Protein AF-A0A3D2MZD8-F1 (afdb_monomer)

Structure (mmCIF, N/CA/C/O backbone):
data_AF-A0A3D2MZD8-F1
#
_entry.id   AF-A0A3D2MZD8-F1
#
loop_
_atom_site.group_PDB
_atom_site.id
_atom_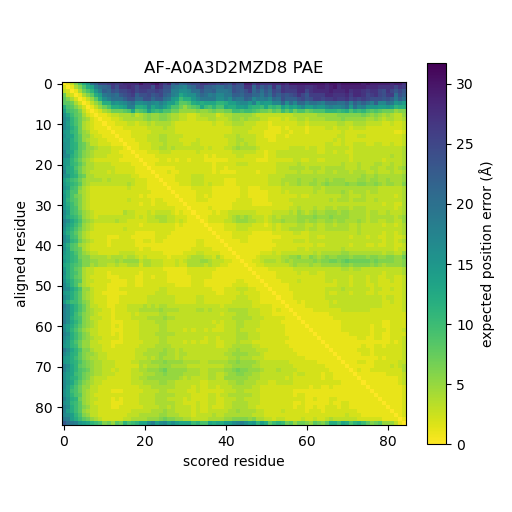site.type_symbol
_atom_site.label_atom_id
_atom_site.label_alt_id
_atom_site.label_comp_id
_atom_site.label_asym_id
_atom_site.label_entity_id
_atom_site.label_seq_id
_atom_site.pdbx_PDB_ins_code
_atom_site.Cartn_x
_atom_site.Cartn_y
_atom_site.Cartn_z
_atom_site.occupancy
_atom_site.B_iso_or_equiv
_atom_site.auth_seq_id
_atom_site.auth_comp_id
_atom_site.auth_asym_id
_atom_site.auth_atom_id
_atom_site.pdbx_PDB_model_num
ATOM 1 N N . GLU A 1 1 ? -9.770 -14.640 31.731 1.00 38.53 1 GLU A N 1
ATOM 2 C CA . GLU A 1 1 ? -8.641 -15.422 31.187 1.00 38.53 1 GLU A CA 1
ATOM 3 C C . GLU A 1 1 ? -7.881 -14.551 30.193 1.00 38.53 1 GLU A C 1
ATOM 5 O O . GLU A 1 1 ? -8.462 -14.126 29.202 1.00 38.53 1 GLU A O 1
ATOM 10 N N . HIS A 1 2 ? -6.632 -14.187 30.491 1.00 41.97 2 HIS A N 1
ATOM 11 C CA . HIS A 1 2 ? -5.805 -13.377 29.593 1.00 41.97 2 HIS A CA 1
ATOM 12 C C . HIS A 1 2 ? -5.200 -14.289 28.518 1.00 41.97 2 HIS A C 1
ATOM 14 O O . HIS A 1 2 ? -4.148 -14.884 28.731 1.00 41.97 2 HIS A O 1
ATOM 20 N N . LYS A 1 3 ? -5.873 -14.437 27.371 1.00 48.66 3 LYS A N 1
ATOM 21 C CA . LYS A 1 3 ? -5.223 -15.004 26.182 1.00 48.66 3 LYS A CA 1
ATOM 22 C C . LYS A 1 3 ? -4.246 -13.963 25.648 1.00 48.66 3 LYS A C 1
ATOM 24 O O . LYS A 1 3 ? -4.671 -12.947 25.104 1.00 48.66 3 LYS A O 1
ATOM 29 N N . THR A 1 4 ? -2.951 -14.214 25.803 1.00 48.47 4 THR A N 1
ATOM 30 C CA . THR A 1 4 ? -1.917 -13.538 25.018 1.00 48.47 4 THR A CA 1
ATOM 31 C C . THR A 1 4 ? -2.230 -13.808 23.548 1.00 48.47 4 THR A C 1
ATOM 33 O O . THR A 1 4 ? -2.199 -14.956 23.107 1.00 48.47 4 THR A O 1
ATOM 36 N N . LEU A 1 5 ? -2.644 -12.778 22.812 1.00 57.38 5 LEU A N 1
ATOM 37 C CA . LEU A 1 5 ? -2.912 -12.891 21.384 1.00 57.38 5 LEU A CA 1
ATOM 38 C C . LEU A 1 5 ? -1.564 -13.053 20.680 1.00 57.38 5 LEU A C 1
ATOM 40 O O . LEU A 1 5 ? -0.759 -12.126 20.672 1.00 57.38 5 LEU A O 1
ATOM 44 N N . GLU A 1 6 ? -1.299 -14.234 20.123 1.00 73.38 6 GLU A N 1
ATOM 45 C CA . GLU A 1 6 ? -0.150 -14.415 19.237 1.00 73.38 6 GLU A CA 1
ATOM 46 C C . GLU A 1 6 ? -0.269 -13.449 18.057 1.00 73.38 6 GLU A C 1
ATOM 48 O O . GLU A 1 6 ? -1.278 -13.432 17.345 1.00 73.38 6 GLU A O 1
ATOM 53 N N . HIS A 1 7 ? 0.772 -12.646 17.839 1.00 75.06 7 HIS A N 1
ATOM 54 C CA . HIS A 1 7 ? 0.872 -11.821 16.647 1.00 75.06 7 HIS A CA 1
ATOM 55 C C . HIS A 1 7 ? 1.129 -12.735 15.450 1.00 75.06 7 HIS A C 1
ATOM 57 O O . HIS A 1 7 ? 2.185 -13.357 15.342 1.00 75.06 7 HIS A O 1
ATOM 63 N N . LYS A 1 8 ? 0.144 -12.827 14.557 1.00 85.81 8 LYS A N 1
ATOM 64 C CA . LYS A 1 8 ? 0.277 -13.548 13.293 1.00 85.81 8 LYS A CA 1
ATOM 65 C C . LYS A 1 8 ? 0.705 -12.585 12.198 1.00 85.81 8 LYS A C 1
ATOM 67 O O . LYS A 1 8 ? 0.167 -11.486 12.090 1.00 85.81 8 LYS A O 1
ATOM 72 N N . THR A 1 9 ? 1.642 -13.024 11.367 1.00 90.44 9 THR A N 1
ATOM 73 C CA . THR A 1 9 ? 2.071 -12.271 10.189 1.00 90.44 9 THR A CA 1
ATOM 74 C C . THR A 1 9 ? 1.149 -12.572 9.015 1.00 90.44 9 THR A C 1
ATOM 76 O O . THR A 1 9 ? 0.816 -13.727 8.752 1.00 90.44 9 THR A O 1
ATOM 79 N N . LEU A 1 10 ? 0.768 -11.521 8.295 1.00 90.69 10 LEU A N 1
ATOM 80 C CA . LEU A 1 10 ? 0.001 -11.584 7.056 1.00 90.69 10 LEU A CA 1
ATOM 81 C C . LEU A 1 10 ? 0.858 -10.993 5.934 1.00 90.69 10 LEU A C 1
ATOM 83 O O . LEU A 1 10 ? 1.577 -10.019 6.156 1.00 90.69 10 LEU A O 1
ATOM 87 N N . LYS A 1 11 ? 0.769 -11.570 4.735 1.00 92.50 11 LYS A N 1
ATOM 88 C CA . LYS A 1 11 ? 1.336 -10.991 3.514 1.00 92.50 11 LYS A CA 1
ATOM 89 C C . LYS A 1 11 ? 0.183 -10.487 2.653 1.00 92.50 11 LYS A C 1
ATOM 91 O O . LYS A 1 11 ? -0.641 -11.288 2.225 1.00 92.50 11 LYS A O 1
ATOM 96 N N . LEU A 1 12 ? 0.119 -9.176 2.443 1.00 94.62 12 LEU A N 1
ATOM 97 C CA . LEU A 1 12 ? -0.859 -8.521 1.578 1.00 94.62 12 LEU A CA 1
ATOM 98 C C . LEU A 1 12 ? -0.114 -7.609 0.611 1.00 94.62 12 LEU A C 1
ATOM 100 O O . LEU A 1 12 ? 0.829 -6.926 1.008 1.00 94.62 12 LEU A O 1
ATOM 104 N N . VAL A 1 13 ? -0.560 -7.583 -0.640 1.00 95.94 13 VAL A N 1
ATOM 105 C CA . VAL A 1 13 ? -0.047 -6.645 -1.639 1.00 95.94 13 VAL A CA 1
ATOM 106 C C . VAL A 1 13 ? -0.543 -5.242 -1.295 1.00 95.94 13 VAL A C 1
ATOM 108 O O . VAL A 1 13 ? -1.707 -5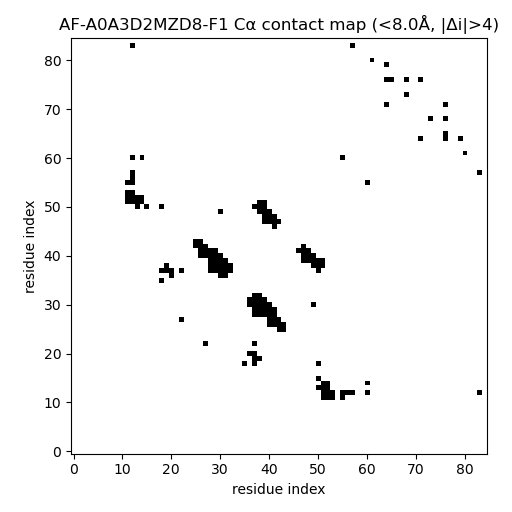.071 -0.951 1.00 95.94 13 VAL A O 1
ATOM 111 N N . ALA A 1 14 ? 0.309 -4.226 -1.402 1.00 95.00 14 ALA A N 1
ATOM 112 C CA . ALA A 1 14 ? -0.066 -2.833 -1.167 1.00 95.00 14 ALA A CA 1
ATOM 113 C C . ALA A 1 14 ? 0.278 -1.974 -2.390 1.00 95.00 14 ALA A C 1
ATOM 115 O O . ALA A 1 14 ? 1.352 -2.113 -2.973 1.00 95.00 14 ALA A O 1
ATOM 116 N N . SER A 1 15 ? -0.631 -1.081 -2.789 1.00 94.88 15 SER A N 1
ATOM 117 C CA . SER A 1 15 ? -0.407 -0.124 -3.879 1.00 94.88 15 SER A CA 1
ATOM 118 C C . SER A 1 15 ? -1.081 1.211 -3.557 1.00 94.88 15 SER A C 1
ATOM 120 O O . SER A 1 15 ? -2.076 1.602 -4.168 1.00 94.88 15 SER A O 1
ATOM 122 N N . HIS A 1 16 ? -0.538 1.910 -2.563 1.00 93.88 16 HIS A N 1
ATOM 123 C CA . HIS A 1 16 ? -1.024 3.212 -2.115 1.00 93.88 16 HIS A CA 1
ATOM 124 C C . HIS A 1 16 ? 0.142 4.194 -1.940 1.00 93.88 16 HIS A C 1
ATOM 126 O O . HIS A 1 16 ? 1.285 3.789 -1.739 1.00 93.88 16 HIS A O 1
ATOM 132 N N . GLN A 1 17 ? -0.161 5.487 -2.043 1.00 92.69 17 GLN A N 1
ATOM 133 C CA . GLN A 1 17 ? 0.781 6.572 -1.755 1.00 92.69 17 GLN A CA 1
ATOM 134 C C . GLN A 1 17 ? 0.454 7.218 -0.408 1.00 92.69 17 GLN A C 1
ATOM 136 O O . GLN A 1 17 ? 1.345 7.439 0.406 1.00 92.69 17 GLN A O 1
ATOM 141 N N . ASP A 1 18 ? -0.832 7.453 -0.163 1.00 95.00 18 ASP A N 1
ATOM 142 C CA . ASP A 1 18 ? -1.307 8.040 1.081 1.00 95.00 18 ASP A CA 1
ATOM 143 C C . ASP A 1 18 ? -1.536 6.961 2.140 1.00 95.00 18 ASP A C 1
ATOM 145 O O . ASP A 1 18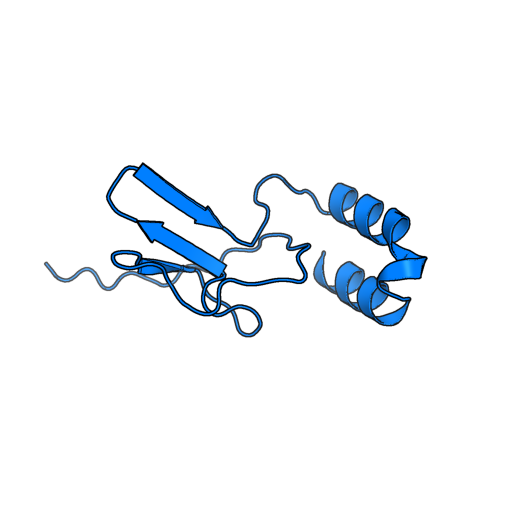 ? -1.815 5.795 1.832 1.00 95.00 18 ASP A O 1
ATOM 149 N N . GLN A 1 19 ? -1.431 7.355 3.406 1.00 96.75 19 GLN A N 1
ATOM 150 C CA . GLN A 1 19 ? -1.685 6.485 4.545 1.00 96.75 19 GLN A CA 1
ATOM 151 C C . GLN A 1 19 ? -2.473 7.199 5.638 1.00 96.75 19 GLN A C 1
ATOM 153 O 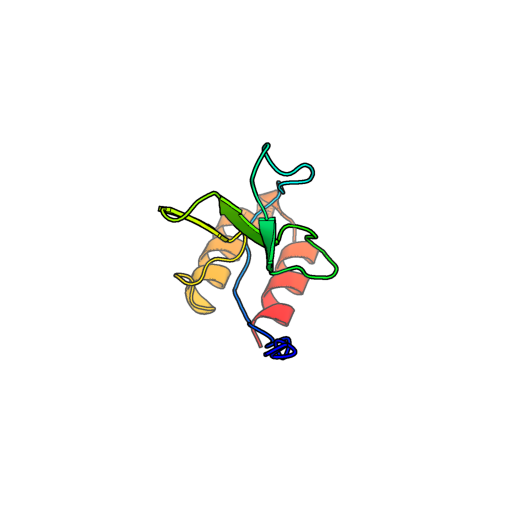O . GLN A 1 19 ? -2.442 8.422 5.762 1.00 96.75 19 GLN A O 1
ATOM 158 N N . VAL A 1 20 ? -3.161 6.413 6.464 1.00 96.56 20 VAL A N 1
ATOM 159 C CA . VAL A 1 20 ? -3.800 6.924 7.676 1.00 96.56 20 VAL A CA 1
ATOM 160 C C . VAL A 1 20 ? -2.728 7.126 8.742 1.00 96.56 20 VAL A C 1
ATOM 162 O O . VAL A 1 20 ? -2.233 6.163 9.321 1.00 96.56 20 VAL A O 1
ATOM 165 N N . GLU A 1 21 ? -2.371 8.376 9.015 1.00 96.06 21 GLU A N 1
ATOM 166 C CA . GLU A 1 21 ? -1.394 8.707 10.065 1.00 96.06 21 GLU A CA 1
ATOM 167 C C . GLU A 1 21 ? -2.053 8.907 11.432 1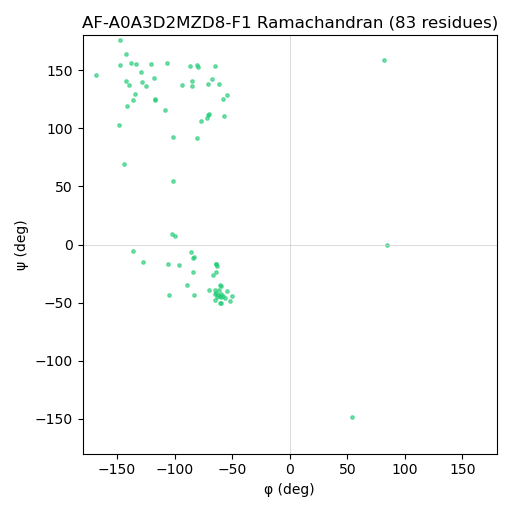.00 96.06 21 GLU A C 1
ATOM 169 O O . GLU A 1 21 ? -1.504 8.513 12.456 1.00 96.06 21 GLU A O 1
ATOM 174 N N . ALA A 1 22 ? -3.269 9.456 11.451 1.00 97.00 22 ALA A N 1
ATOM 175 C CA . ALA A 1 22 ? -4.057 9.644 12.660 1.00 97.00 22 ALA A CA 1
ATOM 176 C C . ALA A 1 22 ? -5.343 8.822 12.582 1.00 97.00 22 ALA A C 1
ATOM 178 O O . ALA A 1 22 ? -6.139 8.974 11.653 1.00 97.00 22 ALA A O 1
ATOM 179 N N . LEU A 1 23 ? -5.561 7.961 13.576 1.00 97.81 23 LEU A N 1
ATOM 180 C CA . LEU A 1 23 ? -6.794 7.192 13.666 1.00 97.81 23 LEU A CA 1
ATOM 181 C C . LEU A 1 23 ? -7.990 8.105 13.966 1.00 97.81 23 LEU A C 1
ATOM 183 O O . LEU A 1 23 ? -7.877 9.023 14.787 1.00 97.81 23 LEU A O 1
ATOM 187 N N . PRO A 1 24 ? -9.164 7.829 13.375 1.00 95.94 24 PRO A N 1
ATOM 188 C CA . PRO A 1 24 ? -10.384 8.499 13.787 1.00 95.94 24 PRO A CA 1
ATOM 189 C C . PRO A 1 24 ? -10.748 8.120 15.238 1.00 95.94 24 PRO A C 1
ATOM 191 O O . PRO A 1 24 ? -10.393 7.032 15.707 1.00 95.94 24 PRO A O 1
ATOM 194 N N . PRO A 1 25 ? -11.479 8.983 15.968 1.00 97.06 25 PRO A N 1
ATOM 195 C CA . PRO A 1 25 ? -11.898 8.687 17.334 1.00 97.06 25 PRO A CA 1
ATOM 196 C C . PRO A 1 25 ? -12.659 7.358 17.431 1.00 97.06 25 PRO A C 1
ATOM 198 O O . PRO A 1 25 ? -13.619 7.129 16.700 1.00 97.06 25 PRO A O 1
ATOM 201 N N . GLY A 1 26 ? -12.243 6.489 18.355 1.00 96.12 26 GLY A N 1
ATOM 202 C CA . GLY A 1 26 ? -12.871 5.181 18.572 1.00 96.12 26 GLY A CA 1
ATOM 203 C C . GLY A 1 26 ? -12.381 4.060 17.647 1.00 96.12 26 GLY A C 1
ATOM 204 O O . GLY A 1 26 ? -12.838 2.925 17.799 1.00 96.12 26 GLY A O 1
ATOM 205 N N . ALA A 1 27 ? -11.447 4.333 16.731 1.00 98.06 27 ALA A N 1
ATOM 206 C CA . ALA A 1 27 ? -10.767 3.287 15.977 1.00 98.06 27 ALA A CA 1
ATOM 207 C C . ALA A 1 27 ? -9.623 2.641 16.772 1.00 98.06 27 ALA A C 1
ATOM 209 O O . ALA A 1 27 ? -9.016 3.247 17.657 1.00 98.06 27 ALA A O 1
ATOM 210 N N . ARG A 1 28 ? -9.317 1.390 16.424 1.00 97.25 28 ARG A N 1
ATOM 211 C CA . ARG A 1 28 ? -8.228 0.605 17.009 1.00 97.25 28 ARG A CA 1
ATOM 212 C C . ARG A 1 28 ? -7.455 -0.122 15.918 1.00 97.25 28 ARG A C 1
ATOM 214 O O . ARG A 1 28 ? -8.040 -0.920 15.185 1.00 97.25 28 ARG A O 1
ATOM 221 N N . THR A 1 29 ? -6.146 0.098 15.866 1.00 96.94 29 THR A N 1
ATOM 222 C CA . THR A 1 29 ? -5.240 -0.619 14.961 1.00 96.94 29 THR A CA 1
ATOM 223 C C . THR A 1 29 ? -5.251 -2.118 15.245 1.00 96.94 29 THR A C 1
ATOM 225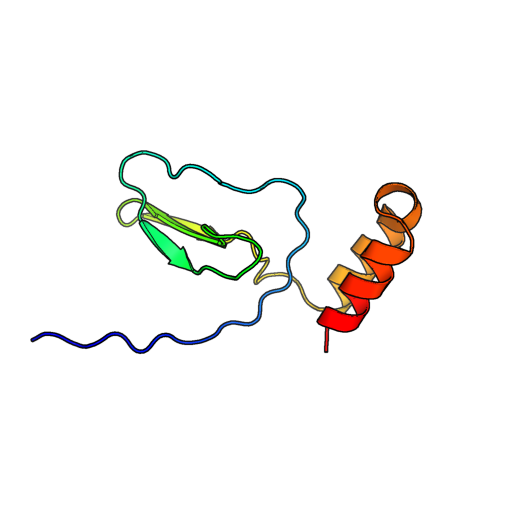 O O . THR A 1 29 ? -5.270 -2.560 16.398 1.00 96.94 29 THR A O 1
ATOM 228 N N . ILE A 1 30 ? -5.264 -2.903 14.172 1.00 95.69 30 ILE A N 1
ATOM 229 C CA . ILE A 1 30 ? -5.220 -4.372 14.192 1.00 95.69 30 ILE A CA 1
ATOM 230 C C . ILE A 1 30 ? -4.109 -4.944 13.307 1.00 95.69 30 ILE A C 1
ATOM 232 O O . ILE A 1 30 ? -3.773 -6.116 13.453 1.00 95.69 30 ILE A O 1
ATOM 236 N N . ALA A 1 31 ? -3.539 -4.136 12.411 1.00 95.56 31 ALA A N 1
ATOM 237 C CA . ALA A 1 31 ? -2.414 -4.506 11.566 1.00 95.56 31 ALA A CA 1
ATOM 238 C C . ALA A 1 31 ? -1.465 -3.313 11.416 1.00 95.56 31 ALA A C 1
ATOM 240 O O . ALA A 1 31 ? -1.907 -2.174 11.280 1.00 95.56 31 ALA A O 1
ATOM 241 N N . THR A 1 32 ? -0.164 -3.593 11.431 1.00 95.25 32 THR A N 1
ATOM 242 C CA . THR A 1 32 ? 0.908 -2.600 11.335 1.00 95.25 32 THR A CA 1
ATOM 243 C C . THR A 1 32 ? 2.108 -3.204 10.611 1.00 95.25 32 THR A C 1
ATOM 245 O O . THR A 1 32 ? 2.287 -4.426 10.623 1.00 95.25 32 THR A O 1
ATOM 248 N N . ASN A 1 33 ? 2.931 -2.373 9.980 1.00 92.19 33 ASN A N 1
ATOM 249 C CA . ASN A 1 33 ? 4.255 -2.759 9.501 1.00 92.19 33 ASN A CA 1
ATOM 250 C C . ASN A 1 33 ? 5.223 -1.562 9.578 1.00 92.19 33 ASN A C 1
ATOM 252 O O . ASN A 1 33 ? 4.827 -0.453 9.924 1.00 92.19 33 ASN A O 1
ATOM 256 N N . ALA A 1 34 ? 6.499 -1.780 9.248 1.00 90.88 34 ALA A N 1
ATOM 257 C CA . ALA A 1 34 ? 7.536 -0.748 9.351 1.00 90.88 34 ALA A CA 1
ATOM 258 C C . ALA A 1 34 ? 7.322 0.471 8.428 1.00 90.88 34 ALA A C 1
ATOM 260 O O . ALA A 1 34 ? 7.922 1.517 8.660 1.00 90.88 34 ALA A O 1
ATOM 261 N N . HIS A 1 35 ? 6.497 0.339 7.387 1.00 90.31 35 HIS A N 1
ATOM 262 C CA . HIS A 1 35 ? 6.225 1.384 6.398 1.00 90.31 35 HIS A CA 1
ATOM 263 C C . HIS A 1 35 ? 4.848 2.039 6.566 1.00 90.31 35 HIS A C 1
ATOM 265 O O . HIS A 1 35 ? 4.627 3.106 6.008 1.00 90.31 35 HIS A O 1
ATOM 271 N N . CYS A 1 36 ? 3.932 1.415 7.311 1.00 94.81 36 CYS A N 1
ATOM 272 C CA . CYS A 1 36 ? 2.571 1.884 7.534 1.00 94.81 36 CYS A CA 1
ATOM 273 C C . CYS A 1 36 ? 2.097 1.456 8.929 1.00 94.81 36 CYS A C 1
ATOM 275 O O . CYS A 1 36 ? 1.743 0.294 9.163 1.00 94.81 36 CYS A O 1
ATOM 277 N N . GLU A 1 37 ? 2.090 2.408 9.866 1.00 95.00 37 GLU A N 1
ATOM 278 C CA . GLU A 1 37 ? 1.735 2.148 11.264 1.00 95.00 37 GLU A CA 1
ATOM 279 C C . GLU A 1 37 ? 0.284 1.661 11.399 1.00 95.00 37 GLU A C 1
ATOM 281 O O . GLU A 1 37 ? 0.028 0.670 12.083 1.00 95.00 37 GLU A O 1
ATOM 286 N N . ASN A 1 38 ? -0.648 2.297 10.683 1.00 97.00 38 ASN A N 1
ATOM 287 C CA . ASN A 1 38 ? -2.069 1.948 10.668 1.00 97.00 38 ASN A CA 1
ATOM 288 C C . ASN A 1 38 ? -2.439 1.149 9.406 1.00 97.00 38 ASN A C 1
ATOM 290 O O . ASN A 1 38 ? -3.348 1.524 8.665 1.00 97.00 38 ASN A O 1
ATOM 294 N N . ALA A 1 39 ? -1.741 0.036 9.155 1.00 97.00 39 ALA A N 1
ATOM 295 C CA . ALA A 1 39 ? -1.980 -0.818 7.985 1.00 97.00 39 ALA A CA 1
ATOM 296 C C . ALA A 1 39 ? -3.373 -1.485 7.977 1.00 97.00 39 ALA A C 1
ATOM 298 O O . ALA A 1 39 ? -3.830 -1.958 6.936 1.00 97.00 39 ALA A O 1
ATOM 299 N N . GLY A 1 40 ? -4.062 -1.514 9.118 1.00 97.06 40 GLY A N 1
ATOM 300 C CA . GLY A 1 40 ? -5.480 -1.843 9.220 1.00 97.06 40 GLY A CA 1
ATOM 301 C C . GLY A 1 40 ? -6.030 -1.522 10.604 1.00 97.06 40 GLY A C 1
ATOM 302 O O . GLY A 1 40 ? -5.325 -1.666 11.609 1.00 97.06 40 GLY A O 1
ATOM 303 N N . PHE A 1 41 ? -7.289 -1.100 10.677 1.00 97.81 41 PHE A N 1
ATOM 304 C CA . PHE A 1 41 ? -7.968 -0.789 11.934 1.00 97.81 41 PHE A CA 1
ATOM 305 C C . PHE A 1 41 ? -9.435 -1.225 11.905 1.00 97.81 41 PHE A C 1
ATOM 307 O O . PHE A 1 41 ? -10.020 -1.500 10.858 1.00 97.81 41 PHE A O 1
ATOM 314 N N . VAL A 1 42 ? -10.039 -1.289 13.085 1.00 98.31 42 VAL A N 1
ATOM 315 C CA . VAL A 1 42 ? -11.481 -1.497 13.251 1.00 98.31 42 VAL A CA 1
ATOM 316 C C . VAL A 1 42 ? -12.102 -0.333 14.000 1.00 98.31 42 VAL A C 1
ATOM 318 O O . VAL A 1 42 ? -11.415 0.337 14.772 1.00 98.31 42 VAL A O 1
ATOM 321 N N . MET A 1 43 ? -13.397 -0.105 13.799 1.00 97.88 43 MET A N 1
ATOM 322 C CA . MET A 1 43 ? -14.168 0.884 14.551 1.00 97.88 43 MET A CA 1
ATOM 323 C C . MET A 1 43 ? -15.566 0.336 14.844 1.00 97.88 43 MET A C 1
ATOM 325 O O . MET A 1 43 ? -16.329 0.006 13.934 1.00 97.88 43 MET A O 1
ATOM 329 N N . GLY A 1 44 ? -15.883 0.207 16.134 1.00 95.38 44 GLY A N 1
ATOM 330 C CA . GLY A 1 44 ? -17.045 -0.563 16.580 1.00 95.38 44 GLY A CA 1
ATOM 331 C C . GLY A 1 44 ? -17.028 -1.997 16.035 1.00 95.38 44 GLY A C 1
ATOM 332 O O . GLY A 1 44 ? -15.964 -2.564 15.788 1.00 95.38 44 GLY A O 1
ATOM 333 N N . ASP A 1 45 ? -18.219 -2.551 15.805 1.00 96.38 45 ASP A N 1
ATOM 334 C CA . ASP A 1 45 ? -18.396 -3.948 15.375 1.00 96.38 45 ASP A CA 1
ATOM 335 C C . ASP A 1 45 ? -18.695 -4.105 13.873 1.00 96.38 45 ASP A C 1
ATOM 337 O O . ASP A 1 45 ? -19.063 -5.186 13.420 1.00 96.38 45 ASP A O 1
ATOM 341 N N . HIS A 1 46 ? -18.590 -3.025 13.091 1.00 96.69 46 HIS A N 1
ATOM 342 C CA . HIS A 1 46 ? -19.067 -2.997 11.700 1.00 96.69 46 HIS A CA 1
ATOM 343 C C . HIS A 1 46 ? -18.109 -2.335 10.705 1.00 96.69 46 HIS A C 1
ATOM 345 O O . HIS A 1 46 ? -18.379 -2.360 9.506 1.00 96.69 46 HIS A O 1
ATOM 351 N N . ILE A 1 47 ? -16.997 -1.754 11.167 1.00 97.94 47 ILE A N 1
ATOM 352 C CA . ILE A 1 47 ? -15.993 -1.148 10.289 1.00 97.94 47 ILE A CA 1
ATOM 353 C C . ILE A 1 47 ? -14.683 -1.900 10.455 1.00 97.94 47 ILE A C 1
ATOM 355 O O . ILE A 1 47 ? -14.153 -2.020 11.560 1.00 97.94 47 ILE A O 1
ATOM 359 N N . PHE A 1 48 ? -14.167 -2.369 9.327 1.00 97.31 48 PHE A N 1
ATOM 360 C CA . PHE A 1 48 ? -12.897 -3.058 9.195 1.00 97.31 48 PHE A CA 1
ATOM 361 C C . PHE A 1 48 ? -12.165 -2.477 7.989 1.00 97.31 48 PHE A C 1
ATOM 363 O O . PHE A 1 48 ? -12.753 -2.355 6.913 1.00 97.31 48 PHE A O 1
ATOM 370 N N . THR A 1 49 ? -10.904 -2.101 8.172 1.00 97.38 49 THR A N 1
ATOM 371 C CA . THR A 1 49 ? -10.096 -1.453 7.138 1.00 97.38 49 THR A CA 1
ATOM 372 C C . THR A 1 49 ? -8.757 -2.155 6.971 1.00 97.38 49 THR A C 1
ATOM 374 O O . THR A 1 49 ? -8.185 -2.683 7.928 1.00 97.38 49 THR A O 1
ATOM 377 N N . LEU A 1 50 ? -8.251 -2.135 5.740 1.00 96.81 50 LEU A N 1
ATOM 378 C CA . LEU A 1 50 ? -6.906 -2.562 5.379 1.00 96.81 50 LEU A CA 1
ATOM 379 C C . LEU A 1 50 ? -6.350 -1.574 4.352 1.00 96.81 50 LEU A C 1
ATOM 381 O O . LEU A 1 50 ? -7.057 -1.182 3.429 1.00 96.81 50 LEU A O 1
ATOM 385 N N . GLN A 1 51 ? -5.086 -1.196 4.521 1.00 96.94 51 GLN A N 1
ATOM 386 C CA . GLN A 1 51 ? -4.306 -0.469 3.513 1.00 96.94 51 GLN A CA 1
ATOM 387 C C . GLN A 1 51 ? -3.676 -1.430 2.492 1.00 96.94 51 GLN A C 1
ATOM 389 O O . GLN A 1 51 ? -3.370 -1.041 1.369 1.00 96.94 51 GLN A O 1
ATOM 394 N N . GLY A 1 52 ? -3.478 -2.693 2.887 1.00 95.75 52 GLY A N 1
ATOM 395 C CA . GLY A 1 52 ? -3.167 -3.781 1.965 1.00 95.75 52 GLY A CA 1
ATOM 396 C C . GLY A 1 52 ? -4.427 -4.296 1.268 1.00 95.75 52 GLY A C 1
ATOM 397 O O . GLY A 1 52 ? -5.519 -4.246 1.828 1.00 95.75 52 GLY A O 1
ATOM 398 N N . HIS A 1 53 ? -4.247 -4.836 0.070 1.00 96.44 53 HIS A N 1
ATOM 399 C CA . HIS A 1 53 ? -5.285 -5.325 -0.824 1.00 96.44 53 HIS A CA 1
ATOM 400 C C . HIS A 1 53 ? -5.375 -6.858 -0.753 1.00 96.44 53 HIS A C 1
ATOM 402 O O . HIS A 1 53 ? -4.639 -7.545 -1.467 1.00 96.44 53 HIS A O 1
ATOM 408 N N . PRO A 1 54 ? -6.233 -7.441 0.109 1.00 94.88 54 PRO A N 1
ATOM 409 C CA . PRO A 1 54 ? -6.462 -8.890 0.130 1.00 94.88 54 PRO A CA 1
ATOM 410 C C . PRO A 1 54 ? -7.084 -9.421 -1.167 1.00 94.88 54 PRO A C 1
ATOM 412 O O . PRO A 1 54 ? -7.065 -10.625 -1.409 1.00 94.88 54 PRO A O 1
ATOM 415 N N . GLU A 1 55 ? -7.645 -8.540 -1.990 1.00 96.06 55 GLU A N 1
ATOM 416 C CA . GLU A 1 55 ? -8.209 -8.842 -3.299 1.00 96.06 55 GLU A CA 1
ATOM 417 C C . GLU A 1 55 ? -7.165 -8.863 -4.425 1.00 96.06 55 GLU A C 1
ATOM 419 O O . GLU A 1 55 ? -7.473 -9.311 -5.530 1.00 96.06 55 GLU A O 1
ATOM 424 N N . PHE A 1 56 ? -5.939 -8.391 -4.173 1.00 95.31 56 PHE A N 1
ATOM 425 C CA . PHE A 1 56 ? -4.877 -8.394 -5.176 1.00 95.31 56 PHE A CA 1
ATOM 426 C C . PHE A 1 56 ? -4.145 -9.733 -5.201 1.00 95.31 56 PHE A C 1
ATOM 428 O O . PHE A 1 56 ? -3.807 -10.317 -4.173 1.00 95.31 56 PHE A O 1
ATOM 435 N N . ILE A 1 57 ? -3.817 -10.159 -6.418 1.00 94.69 57 ILE A N 1
ATOM 436 C CA . ILE A 1 57 ? -2.818 -11.192 -6.690 1.00 94.69 57 ILE A CA 1
ATOM 437 C C . ILE A 1 57 ? -1.555 -10.537 -7.274 1.00 94.69 57 ILE A C 1
ATOM 439 O O . ILE A 1 57 ? -1.667 -9.454 -7.862 1.00 94.69 57 ILE A O 1
ATOM 443 N N . PRO A 1 58 ? -0.372 -11.171 -7.161 1.00 95.12 58 PRO A N 1
ATOM 444 C CA . PRO A 1 58 ? 0.882 -10.620 -7.683 1.00 95.12 58 PRO A CA 1
ATOM 445 C C . PRO A 1 58 ? 0.804 -10.156 -9.144 1.00 95.12 58 PRO A C 1
ATOM 447 O O . PRO A 1 58 ? 1.197 -9.034 -9.454 1.00 95.12 58 PRO A O 1
ATOM 450 N N . ASP A 1 59 ? 0.186 -10.951 -10.021 1.00 95.88 59 ASP A N 1
ATOM 451 C CA . ASP A 1 59 ? 0.032 -10.612 -11.442 1.00 95.88 59 ASP A CA 1
ATOM 452 C C . ASP A 1 59 ? -0.749 -9.308 -11.661 1.00 95.88 59 ASP A C 1
ATOM 454 O O . ASP A 1 59 ? -0.437 -8.523 -12.557 1.00 95.88 59 ASP A O 1
ATOM 458 N N . TYR A 1 60 ? -1.754 -9.033 -10.824 1.00 96.19 60 TYR A N 1
ATOM 459 C CA . TYR A 1 60 ? -2.513 -7.787 -10.911 1.00 96.19 60 TYR A CA 1
ATOM 460 C C . TYR A 1 60 ? -1.668 -6.585 -10.471 1.00 96.19 60 TYR A C 1
ATOM 462 O O . TYR A 1 60 ? -1.713 -5.527 -11.101 1.00 96.19 60 TYR A O 1
ATOM 470 N N . ALA A 1 61 ? -0.848 -6.753 -9.430 1.00 96.56 61 ALA A N 1
ATOM 471 C CA . ALA A 1 61 ? 0.081 -5.720 -8.982 1.00 96.56 61 ALA A CA 1
ATOM 472 C C . ALA A 1 61 ? 1.108 -5.367 -10.067 1.00 96.56 61 ALA A C 1
ATOM 474 O O . ALA A 1 61 ? 1.396 -4.186 -10.271 1.00 96.56 61 ALA A O 1
ATOM 475 N N . GLU A 1 62 ? 1.595 -6.362 -10.811 1.00 96.69 62 GLU A N 1
ATOM 476 C CA . GLU A 1 62 ? 2.472 -6.137 -11.962 1.00 96.69 62 GLU A CA 1
ATOM 477 C C . GLU A 1 62 ? 1.820 -5.285 -13.048 1.00 96.69 62 GLU A C 1
ATOM 479 O O . GLU A 1 62 ? 2.422 -4.322 -13.532 1.00 96.69 62 GLU A O 1
ATOM 484 N N . VAL A 1 63 ? 0.563 -5.579 -13.391 1.00 97.62 63 VAL A N 1
ATOM 485 C CA . VAL A 1 63 ? -0.190 -4.783 -14.371 1.00 97.62 63 VAL A CA 1
ATOM 486 C C . VAL A 1 63 ? -0.325 -3.329 -13.908 1.00 97.62 63 VAL A C 1
ATOM 488 O O . VAL A 1 63 ? -0.112 -2.410 -14.702 1.00 97.62 63 VAL A O 1
ATOM 491 N N . ILE A 1 64 ? -0.618 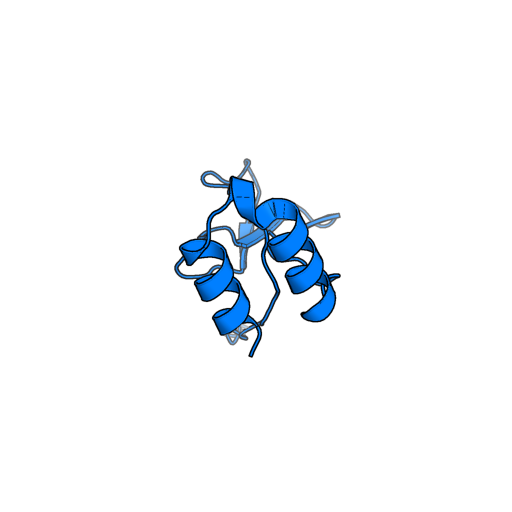-3.096 -12.625 1.00 97.38 64 ILE A N 1
ATOM 492 C CA . ILE A 1 64 ? -0.719 -1.741 -12.061 1.00 97.38 64 ILE A CA 1
ATOM 493 C C . ILE A 1 64 ? 0.632 -1.012 -12.084 1.00 97.38 64 ILE A C 1
ATOM 495 O O . ILE A 1 64 ? 0.675 0.168 -12.445 1.00 97.38 64 ILE A O 1
ATOM 499 N N . MET A 1 65 ? 1.733 -1.684 -11.736 1.00 97.50 65 MET A N 1
ATOM 500 C CA . MET A 1 65 ? 3.076 -1.091 -11.783 1.00 97.50 65 MET A CA 1
ATOM 501 C C . MET A 1 65 ? 3.490 -0.727 -13.209 1.00 97.50 65 MET A C 1
ATOM 503 O O . MET A 1 65 ? 4.024 0.359 -13.425 1.00 97.50 65 MET A O 1
ATOM 507 N N . ALA A 1 66 ? 3.206 -1.593 -14.184 1.00 97.56 66 ALA A N 1
ATOM 508 C CA . ALA A 1 66 ? 3.470 -1.312 -15.592 1.00 97.56 66 ALA A CA 1
ATOM 509 C C . ALA A 1 66 ? 2.643 -0.119 -16.094 1.00 97.56 66 ALA A C 1
ATOM 511 O O . ALA A 1 66 ? 3.190 0.787 -16.719 1.00 97.56 66 ALA A O 1
ATOM 512 N N . LEU A 1 67 ? 1.348 -0.074 -15.760 1.00 97.81 67 LEU A N 1
ATOM 513 C CA . LEU A 1 67 ? 0.456 1.029 -16.130 1.00 97.81 67 LEU A CA 1
ATOM 514 C C . LEU A 1 67 ? 0.921 2.377 -15.558 1.00 97.81 67 LEU A C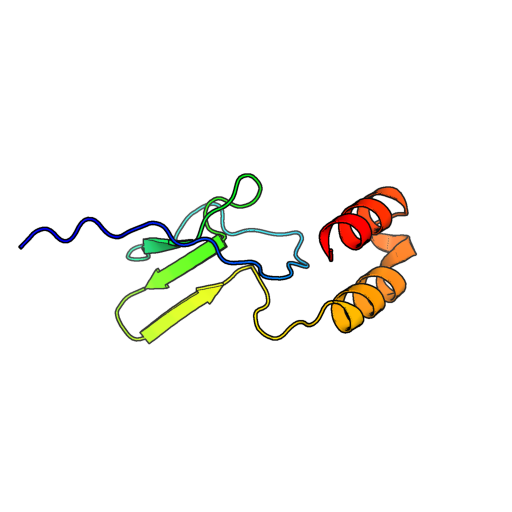 1
ATOM 516 O O . LEU A 1 67 ? 0.739 3.417 -16.186 1.00 97.81 67 LEU A O 1
ATOM 520 N N . ARG A 1 68 ? 1.503 2.367 -14.356 1.00 97.00 68 ARG A N 1
ATOM 521 C CA . ARG A 1 68 ? 1.932 3.570 -13.628 1.00 97.00 68 ARG A CA 1
ATOM 522 C C . ARG A 1 68 ? 3.427 3.859 -13.755 1.00 97.00 68 ARG A C 1
ATOM 524 O O . ARG A 1 68 ? 3.903 4.763 -13.072 1.00 97.00 68 ARG A O 1
ATOM 531 N N . TYR A 1 69 ? 4.156 3.128 -14.600 1.00 97.81 69 TYR A N 1
ATOM 532 C CA . TYR A 1 69 ? 5.621 3.144 -14.642 1.00 97.81 69 TYR A CA 1
ATOM 533 C C . TYR A 1 69 ? 6.200 4.560 -14.744 1.00 97.81 69 TYR A C 1
ATOM 535 O O . TYR A 1 69 ? 7.048 4.934 -13.937 1.00 97.81 69 TYR A O 1
ATOM 543 N N . ASP A 1 70 ? 5.686 5.372 -15.669 1.00 97.88 70 ASP A N 1
ATOM 544 C CA . ASP A 1 70 ? 6.168 6.743 -15.884 1.00 97.88 70 ASP A CA 1
ATOM 545 C C . ASP A 1 70 ? 5.883 7.670 -14.693 1.00 97.88 70 ASP A C 1
ATOM 547 O O . ASP A 1 70 ? 6.611 8.632 -14.461 1.00 97.88 70 ASP A O 1
ATOM 551 N N . MET A 1 71 ? 4.841 7.372 -13.913 1.00 96.88 71 MET A N 1
ATOM 552 C CA . MET A 1 71 ? 4.436 8.160 -12.750 1.00 96.88 71 MET A CA 1
ATOM 553 C C . MET A 1 71 ? 5.241 7.802 -11.496 1.00 96.88 71 MET A C 1
ATOM 555 O O . MET A 1 71 ? 5.637 8.696 -10.754 1.00 96.88 71 MET A O 1
ATOM 559 N N . ILE A 1 72 ? 5.462 6.510 -11.234 1.00 95.81 72 ILE A N 1
ATOM 560 C CA . ILE A 1 72 ? 6.116 6.049 -9.992 1.00 95.81 72 ILE A CA 1
ATOM 561 C C . ILE A 1 72 ? 7.622 5.799 -10.162 1.00 95.81 72 ILE A C 1
ATOM 563 O O . ILE A 1 72 ? 8.361 5.771 -9.179 1.00 95.81 72 ILE A O 1
ATOM 567 N N . GLY A 1 73 ? 8.088 5.667 -11.404 1.00 97.75 73 GLY A N 1
ATOM 568 C CA . GLY A 1 73 ? 9.495 5.558 -11.768 1.00 97.75 73 GLY A CA 1
ATOM 569 C C . GLY A 1 73 ? 10.094 4.156 -11.619 1.00 97.75 73 GLY A C 1
ATOM 570 O O . GLY A 1 73 ? 9.636 3.310 -10.848 1.00 97.75 73 GLY A O 1
ATOM 571 N N . ALA A 1 74 ? 11.193 3.935 -12.348 1.00 97.81 74 ALA A N 1
ATOM 572 C CA . ALA A 1 74 ? 11.874 2.643 -12.460 1.00 97.81 74 ALA A CA 1
ATOM 573 C C . ALA A 1 74 ? 12.270 2.030 -11.105 1.00 97.81 74 ALA A C 1
ATOM 575 O O . ALA A 1 74 ? 12.123 0.827 -10.905 1.00 97.81 74 ALA A O 1
ATOM 576 N N . GLY A 1 75 ? 12.751 2.857 -10.168 1.00 98.00 75 GLY A N 1
ATOM 577 C CA . GLY A 1 75 ? 13.187 2.398 -8.846 1.00 98.00 75 GLY A CA 1
ATOM 578 C C . GLY A 1 75 ? 12.040 1.831 -8.009 1.00 98.00 75 GLY A C 1
ATOM 579 O O . GLY A 1 75 ? 12.153 0.724 -7.493 1.00 98.00 75 GLY A O 1
ATOM 580 N N . ARG A 1 76 ? 10.905 2.544 -7.936 1.00 96.31 76 ARG A N 1
ATOM 581 C CA . ARG A 1 76 ? 9.725 2.082 -7.187 1.00 96.31 76 ARG A CA 1
ATOM 582 C C . ARG A 1 76 ? 9.128 0.823 -7.800 1.00 96.31 76 ARG A C 1
ATOM 584 O O . ARG A 1 76 ? 8.740 -0.073 -7.061 1.00 96.31 76 ARG A O 1
ATOM 591 N N . VAL A 1 77 ? 9.095 0.739 -9.133 1.00 97.50 77 VAL A N 1
ATOM 592 C CA . VAL A 1 77 ? 8.657 -0.480 -9.824 1.00 97.50 77 VAL A CA 1
ATOM 593 C C . VAL A 1 77 ? 9.565 -1.645 -9.452 1.00 97.50 77 VAL A C 1
ATOM 595 O O . VAL A 1 77 ? 9.057 -2.667 -9.013 1.00 97.50 77 VAL A O 1
ATOM 598 N N . ALA A 1 78 ? 10.889 -1.493 -9.551 1.00 97.44 78 ALA A N 1
ATOM 599 C CA . ALA A 1 78 ? 11.831 -2.560 -9.210 1.00 97.44 78 ALA A CA 1
ATOM 600 C C . ALA A 1 78 ? 11.686 -3.048 -7.755 1.00 97.44 78 ALA A C 1
ATOM 602 O O . ALA A 1 78 ? 11.645 -4.256 -7.528 1.00 97.44 78 ALA A O 1
ATOM 603 N N . GLU A 1 79 ? 11.556 -2.128 -6.792 1.00 96.06 79 GLU A N 1
ATOM 604 C CA . GLU A 1 79 ? 11.288 -2.464 -5.385 1.00 96.06 79 GLU A CA 1
ATOM 605 C C . GLU A 1 79 ? 9.962 -3.225 -5.223 1.00 96.06 79 GLU A C 1
ATOM 607 O O . GLU A 1 79 ? 9.915 -4.245 -4.537 1.00 96.06 79 GLU A O 1
ATOM 612 N N . GLY A 1 80 ? 8.902 -2.768 -5.897 1.00 95.69 80 GLY A N 1
ATOM 613 C CA . GLY A 1 80 ? 7.597 -3.424 -5.897 1.00 95.69 80 GLY A CA 1
ATOM 614 C C . GLY A 1 80 ? 7.660 -4.857 -6.427 1.00 95.69 80 GLY A C 1
ATOM 615 O O . GLY A 1 80 ? 7.229 -5.769 -5.724 1.00 95.69 80 GLY A O 1
ATOM 616 N N . ARG A 1 81 ? 8.271 -5.079 -7.601 1.00 96.12 81 ARG A N 1
ATOM 617 C CA . ARG A 1 81 ? 8.446 -6.424 -8.191 1.00 96.12 81 ARG A CA 1
ATOM 618 C C . ARG A 1 81 ? 9.184 -7.374 -7.255 1.00 96.12 81 ARG A C 1
ATOM 620 O O . ARG A 1 81 ? 8.747 -8.499 -7.050 1.00 96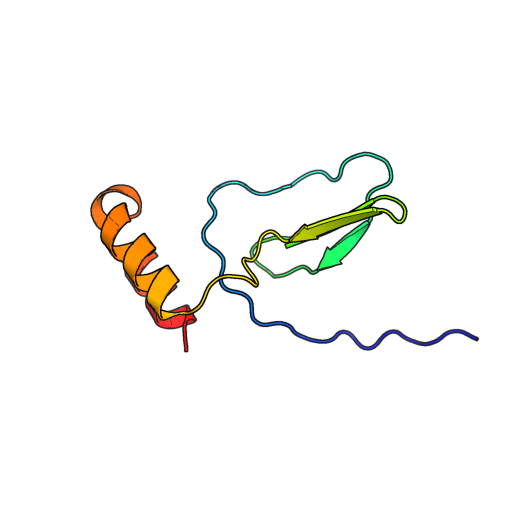.12 81 ARG A O 1
ATOM 627 N N . ALA A 1 82 ? 10.278 -6.899 -6.658 1.00 96.06 82 ALA A N 1
ATOM 628 C CA . ALA A 1 82 ? 11.090 -7.693 -5.738 1.00 96.06 82 ALA A CA 1
ATOM 629 C C . ALA A 1 82 ? 10.327 -8.094 -4.462 1.00 96.06 82 ALA A C 1
ATOM 631 O O . ALA A 1 82 ? 10.681 -9.080 -3.827 1.00 96.06 82 ALA A O 1
ATOM 632 N N . SER A 1 83 ? 9.286 -7.344 -4.085 1.00 93.44 83 SER A N 1
ATOM 633 C CA . SER A 1 83 ? 8.460 -7.636 -2.907 1.00 93.44 83 SER A CA 1
ATOM 634 C C . SER A 1 83 ? 7.314 -8.631 -3.147 1.00 93.44 83 SER A C 1
ATOM 636 O O . SER A 1 83 ? 6.633 -8.997 -2.188 1.00 93.44 83 SER A O 1
ATOM 638 N N . LEU A 1 84 ? 7.070 -9.043 -4.400 1.00 91.69 84 LEU A N 1
ATOM 639 C CA . LEU A 1 84 ? 5.981 -9.965 -4.752 1.00 91.69 84 LEU A CA 1
ATOM 640 C C . LEU A 1 84 ? 6.335 -11.454 -4.557 1.00 91.69 84 LEU A C 1
ATOM 642 O O . LEU A 1 84 ? 5.428 -12.287 -4.606 1.00 91.69 84 LEU A O 1
ATOM 646 N N . GLU A 1 85 ? 7.611 -11.779 -4.319 1.00 71.12 85 GLU A N 1
ATOM 647 C CA . GLU A 1 85 ? 8.112 -13.130 -3.984 1.00 71.12 85 GLU A CA 1
ATOM 648 C C . GLU A 1 85 ? 8.079 -13.421 -2.462 1.00 71.12 85 GLU A C 1
ATOM 650 O O . GLU A 1 85 ? 7.732 -14.561 -2.064 1.00 71.12 85 GLU A O 1
#

Solvent-accessible surface area (backbone atoms only — not comparable to full-atom values): 5577 Å² total; per-residue (Å²): 133,88,74,82,78,78,86,76,89,81,90,60,52,69,90,73,89,79,78,65,86,72,80,60,93,75,51,45,76,78,37,65,50,101,91,38,70,52,32,12,34,33,36,80,95,83,41,78,50,60,65,40,36,85,88,57,51,64,72,57,52,51,52,52,42,64,75,38,34,91,80,64,32,71,68,53,44,52,55,52,60,69,67,65,119

Sequence (85 aa):
EHKTLEHKTLKLVASHQDQVEALPPGARTIATNAHCENAGFVMGDHIFTLQGHPEFIPDYAEVIMALRYDMIGAGRVAEGRASLE

Mean predicted aligned error: 4.6 Å

Radius of gyration: 15.36 Å; Cα contacts (8 Å, |Δi|>4): 85; chains: 1; bounding box: 32×25×47 Å

Nearest PDB structures (foldseek):
  3m3p-assembly1_A  TM=8.722E-01  e=1.001E-01  Methylobacillus flagellatus KT
  8khs-assembly1_A  TM=7.166E-01  e=1.001E-01  Alcaligenes ammonioxydans
  7wk8-assembly1_A  TM=3.186E-01  e=9.903E+00  Severe acute respiratory syndrome coronavirus 2

Foldseek 3Di:
DDDPDPDDDDDFQADDDDADPDDDPQKDADDQDPVHRRQWIAHPPPDTDGNGDPPDALVVQLVVCVVCDVPCHDVVSVVSNVSND

Secondary structure (DSSP, 8-state):
------------B---S----SPPTTEEEEEEETTEEEEEEEETTTEE--SSBTT--HHHHHHHHHHTHHHHHHHHHHHHHHTT-

pLDDT: mean 92.14, std 12.32, range [38.53, 98.31]